Protein AF-A0A7S1RH54-F1 (afdb_monomer_lite)

Organism: Alexandrium catenella (NCBI:txid2925)

Foldseek 3Di:
DPDQDDFDPVLLVVQHEEAEAAEDDLDCVVVVVSVCNACPPNGGYYYYYHYDCPHPLNVVLQVPPPHADDADPDDDDHHHPVVSVVSSVVSSVVVVVVVD

Secondary structure (DSSP, 8-state):
--------HHHHHTTSEEEEESS--SSHHHHHHHHTTSSGGG--EEEEE---TTSHHHHHHHHSSSPPPPPPSSSSSS--HHHHHHHHHHHHHHHHHHT-

Structure (mmCIF, N/CA/C/O backbone):
data_AF-A0A7S1RH54-F1
#
_entry.id   AF-A0A7S1RH54-F1
#
loop_
_atom_site.group_PDB
_atom_site.id
_atom_site.type_symbol
_atom_site.label_atom_id
_atom_site.label_alt_id
_atom_site.label_comp_id
_atom_site.label_asym_id
_atom_site.label_entity_id
_atom_site.label_seq_id
_atom_site.pdbx_PDB_ins_code
_atom_site.Cartn_x
_atom_site.Cartn_y
_atom_site.Cartn_z
_atom_site.occupancy
_atom_site.B_iso_or_equiv
_atom_site.auth_seq_id
_atom_site.auth_comp_id
_atom_site.auth_asym_id
_atom_site.auth_atom_id
_atom_site.pdbx_PDB_model_num
ATOM 1 N N . ARG A 1 1 ? -16.369 12.727 0.257 1.00 62.50 1 ARG A N 1
ATOM 2 C CA . ARG A 1 1 ? -14.995 13.069 0.726 1.00 62.50 1 ARG A CA 1
ATOM 3 C C . ARG A 1 1 ? -15.167 14.074 1.867 1.00 62.50 1 ARG A C 1
ATOM 5 O O . ARG A 1 1 ? -16.027 14.922 1.708 1.00 62.50 1 ARG A O 1
ATOM 12 N N . GLY A 1 2 ? -14.443 13.965 2.987 1.00 80.75 2 GLY A N 1
ATOM 13 C CA . GLY A 1 2 ? -14.517 14.949 4.090 1.00 80.75 2 GLY A CA 1
ATOM 14 C C . GLY A 1 2 ? -15.312 14.544 5.340 1.00 80.75 2 GLY A C 1
ATOM 15 O O . GLY A 1 2 ? -15.258 15.261 6.330 1.00 80.75 2 GLY A O 1
ATOM 16 N N . THR A 1 3 ? -15.999 13.400 5.336 1.00 82.88 3 THR A N 1
ATOM 17 C CA . THR A 1 3 ? -16.658 12.864 6.540 1.00 82.88 3 THR A CA 1
ATOM 18 C C . THR A 1 3 ? -15.642 12.190 7.451 1.00 82.88 3 THR A C 1
ATOM 20 O O . THR A 1 3 ? -14.828 11.394 6.972 1.00 82.88 3 THR A O 1
ATOM 23 N N . ASP A 1 4 ? -15.712 12.499 8.744 1.00 82.88 4 ASP A N 1
ATOM 24 C CA . ASP A 1 4 ? -14.915 11.827 9.762 1.00 82.88 4 ASP A CA 1
ATOM 25 C C . ASP A 1 4 ? -15.437 10.404 9.996 1.00 82.88 4 ASP A C 1
ATOM 27 O O . ASP A 1 4 ? -16.642 10.193 10.147 1.00 82.88 4 ASP A O 1
ATOM 31 N N . ILE A 1 5 ? -14.533 9.425 9.993 1.00 85.94 5 ILE A N 1
ATOM 32 C CA . ILE A 1 5 ? -14.868 8.025 10.256 1.00 85.94 5 ILE A CA 1
ATOM 33 C C . ILE A 1 5 ? -14.464 7.756 11.695 1.00 85.94 5 ILE A C 1
ATOM 35 O O . ILE A 1 5 ? -13.297 7.508 11.974 1.00 85.94 5 ILE A O 1
ATOM 39 N N . VAL A 1 6 ? -15.434 7.815 12.604 1.00 88.31 6 VAL A N 1
ATOM 40 C CA . VAL A 1 6 ? -15.192 7.579 14.029 1.00 88.31 6 VAL A CA 1
ATOM 41 C C . VAL A 1 6 ? -15.270 6.073 14.305 1.00 88.31 6 VAL A C 1
ATOM 43 O O . VAL A 1 6 ? -16.362 5.501 14.222 1.00 88.31 6 VAL A O 1
ATOM 46 N N . PRO A 1 7 ? -14.152 5.393 14.627 1.00 86.75 7 PRO A N 1
ATOM 47 C CA . PRO A 1 7 ? -14.186 3.968 14.917 1.00 86.75 7 PRO A CA 1
ATOM 48 C C . PRO A 1 7 ? -14.879 3.714 16.258 1.00 86.75 7 PRO A C 1
ATOM 50 O O . PRO A 1 7 ? -14.639 4.410 17.252 1.00 86.75 7 PRO A O 1
ATOM 53 N N . SER A 1 8 ? -15.719 2.678 16.295 1.00 92.19 8 SER A N 1
ATOM 54 C CA . SER A 1 8 ? -16.371 2.228 17.525 1.00 92.19 8 SER A CA 1
ATOM 55 C C . SER A 1 8 ? -15.335 1.746 18.556 1.00 92.19 8 SER A C 1
ATOM 57 O O . SER A 1 8 ? -14.224 1.353 18.185 1.00 92.19 8 SER A O 1
ATOM 59 N N . PRO A 1 9 ? -15.674 1.695 19.858 1.00 92.31 9 PRO A N 1
ATOM 60 C CA . PRO A 1 9 ? -14.766 1.165 20.877 1.00 92.31 9 PRO A CA 1
ATOM 61 C C . PRO A 1 9 ? -14.281 -0.262 20.583 1.00 92.31 9 PRO A C 1
ATOM 63 O O . PRO A 1 9 ? -13.138 -0.598 20.881 1.00 92.31 9 PRO A O 1
ATOM 66 N N . ALA A 1 10 ? -15.131 -1.098 19.974 1.00 93.75 10 ALA A N 1
ATOM 67 C CA . ALA A 1 10 ? -14.757 -2.445 19.551 1.00 93.75 10 ALA A CA 1
ATOM 68 C C . ALA A 1 10 ? -13.726 -2.420 18.412 1.00 93.75 10 ALA A C 1
ATOM 70 O O . ALA A 1 10 ? -12.725 -3.126 18.493 1.00 93.75 10 ALA A O 1
ATOM 71 N N . ALA A 1 11 ? -13.921 -1.562 17.404 1.00 91.31 11 ALA A N 1
ATOM 72 C CA . ALA A 1 11 ? -12.973 -1.403 16.304 1.00 91.31 11 ALA A CA 1
ATOM 73 C C . ALA A 1 11 ? -11.614 -0.887 16.799 1.00 91.31 11 ALA A C 1
ATOM 75 O O . ALA A 1 11 ? -10.587 -1.439 16.427 1.00 91.31 11 ALA A O 1
ATOM 76 N N . ARG A 1 12 ? -11.593 0.101 17.706 1.00 91.06 12 ARG A N 1
ATOM 77 C CA . ARG A 1 12 ? -10.354 0.618 18.323 1.00 91.06 12 ARG A CA 1
ATOM 78 C C . ARG A 1 12 ? -9.553 -0.485 19.016 1.00 91.06 12 ARG A C 1
ATOM 80 O O . ARG A 1 12 ? -8.351 -0.588 18.800 1.00 91.06 12 ARG A O 1
ATOM 87 N N . ARG A 1 13 ? -10.223 -1.346 19.794 1.00 92.00 13 ARG A N 1
ATOM 88 C CA . ARG A 1 13 ? -9.586 -2.510 20.439 1.00 92.00 13 ARG A CA 1
ATOM 89 C C . ARG A 1 13 ? -9.080 -3.552 19.439 1.00 92.00 13 ARG A C 1
ATOM 91 O O . ARG A 1 13 ? -8.141 -4.269 19.756 1.00 92.00 13 ARG A O 1
ATOM 98 N N . ALA A 1 14 ? -9.676 -3.621 18.251 1.00 92.75 14 ALA A N 1
ATOM 99 C CA . ALA A 1 14 ? -9.279 -4.524 17.173 1.00 92.75 14 ALA A CA 1
ATOM 100 C C . ALA A 1 14 ? -8.179 -3.953 16.248 1.00 92.75 14 ALA A C 1
ATOM 102 O O . ALA A 1 14 ? -7.899 -4.548 15.211 1.00 92.75 14 ALA A O 1
ATOM 103 N N . GLY A 1 15 ? -7.564 -2.813 16.591 1.00 90.44 15 GLY A N 1
ATOM 104 C CA . GLY A 1 15 ? -6.526 -2.166 15.771 1.00 90.44 15 GLY A CA 1
ATOM 105 C C . GLY A 1 15 ? -7.018 -0.983 14.929 1.00 90.44 15 GLY A C 1
ATOM 106 O O . GLY A 1 15 ? -6.241 -0.389 14.188 1.00 90.44 15 GLY A O 1
ATOM 107 N N . GLY A 1 16 ? -8.286 -0.601 15.083 1.00 92.81 16 GLY A N 1
ATOM 108 C CA . GLY A 1 16 ? -8.873 0.602 14.506 1.00 92.81 16 GLY A CA 1
ATOM 109 C C . GLY A 1 16 ? -9.221 0.490 13.025 1.00 92.81 16 GLY A C 1
ATOM 110 O O . GLY A 1 16 ? -9.602 -0.574 12.538 1.00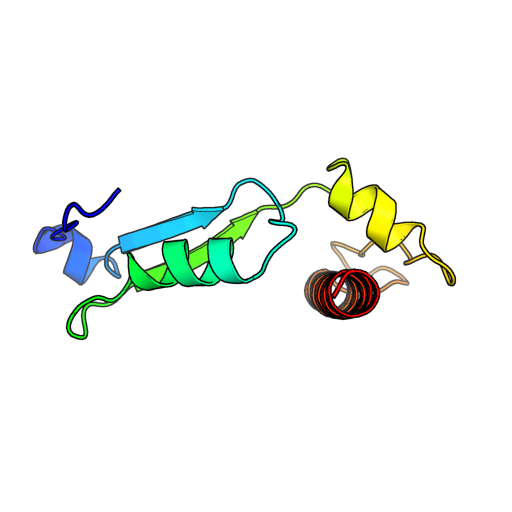 92.81 16 GLY A O 1
ATOM 111 N N . LEU A 1 17 ? -9.196 1.623 12.320 1.00 92.81 17 LEU A N 1
ATOM 112 C CA . LEU A 1 17 ? -9.601 1.673 10.915 1.00 92.81 17 LEU A CA 1
ATOM 113 C C . LEU A 1 17 ? -8.471 1.165 10.014 1.00 92.81 17 LEU A C 1
ATOM 115 O O . LEU A 1 17 ? -7.378 1.730 10.013 1.00 92.81 17 LEU A O 1
ATOM 119 N N . ARG A 1 18 ? -8.772 0.149 9.199 1.00 93.31 18 ARG A N 1
ATOM 120 C CA . ARG A 1 18 ? -7.893 -0.343 8.135 1.00 93.31 18 ARG A CA 1
ATOM 121 C C . ARG A 1 18 ? -8.367 0.163 6.781 1.00 93.31 18 ARG A C 1
ATOM 123 O O . ARG A 1 18 ? -9.499 -0.095 6.376 1.00 93.31 18 ARG A O 1
ATOM 130 N N . VAL A 1 19 ? -7.494 0.870 6.079 1.00 93.31 19 VAL A N 1
ATOM 131 C CA . VAL A 1 19 ? -7.716 1.318 4.704 1.00 93.31 19 VAL A CA 1
ATOM 132 C C . VAL A 1 19 ? -7.011 0.347 3.771 1.00 93.31 19 VAL A C 1
ATOM 134 O O . VAL A 1 19 ? -5.823 0.099 3.924 1.00 93.31 19 VAL A O 1
ATOM 137 N N . VAL A 1 20 ? -7.735 -0.214 2.805 1.00 93.94 20 VAL A N 1
ATOM 138 C CA . VAL A 1 20 ? -7.155 -1.121 1.809 1.00 93.94 20 VAL A CA 1
ATOM 139 C C . VAL A 1 20 ? -7.311 -0.501 0.432 1.00 93.94 20 VAL A C 1
ATOM 141 O O . VAL A 1 20 ? -8.427 -0.212 -0.004 1.00 93.94 20 VAL A O 1
ATOM 144 N N . PHE A 1 21 ? -6.192 -0.289 -0.247 1.00 93.81 21 PHE A N 1
ATOM 145 C CA . PHE A 1 21 ? -6.166 0.067 -1.656 1.00 93.81 21 PHE A CA 1
ATOM 146 C C . PHE A 1 21 ? -6.162 -1.217 -2.477 1.00 93.81 21 PHE A C 1
ATOM 148 O O . PHE A 1 21 ? -5.301 -2.065 -2.283 1.00 93.81 21 PHE A O 1
ATOM 155 N N . ALA A 1 22 ? -7.117 -1.358 -3.392 1.00 93.12 22 ALA A N 1
ATOM 156 C CA . ALA A 1 22 ? -7.221 -2.518 -4.283 1.00 93.12 22 ALA A CA 1
ATOM 157 C C . ALA A 1 22 ? -6.494 -2.314 -5.628 1.00 93.12 22 ALA A C 1
ATOM 159 O O . ALA A 1 22 ? -6.788 -3.001 -6.599 1.00 93.12 22 ALA A O 1
ATOM 160 N N . PHE A 1 23 ? -5.636 -1.298 -5.712 1.00 91.06 23 PHE A N 1
ATOM 161 C CA . PHE A 1 23 ? -4.854 -0.950 -6.895 1.00 91.06 23 PHE A CA 1
ATOM 162 C C . PHE A 1 23 ? -3.644 -0.114 -6.476 1.00 91.06 23 PHE A C 1
ATOM 164 O O . PHE A 1 23 ? -3.654 0.477 -5.393 1.00 91.06 23 PHE A O 1
ATOM 171 N N . LEU A 1 24 ? -2.640 -0.011 -7.352 1.00 92.19 24 LEU A N 1
ATOM 172 C CA . LEU A 1 24 ? -1.521 0.922 -7.203 1.00 92.19 24 LEU A CA 1
ATOM 173 C C . LEU A 1 24 ? -1.919 2.303 -7.747 1.00 92.19 24 LEU A C 1
ATOM 175 O O . LEU A 1 24 ? -2.104 2.433 -8.958 1.00 92.19 24 LEU A O 1
ATOM 179 N N . PRO A 1 25 ? -2.051 3.354 -6.916 1.00 92.19 25 PRO A N 1
ATOM 180 C CA . PRO A 1 25 ? -2.345 4.687 -7.427 1.00 92.19 25 PRO A CA 1
ATOM 181 C C . PRO A 1 25 ? -1.141 5.261 -8.178 1.00 92.19 25 PRO A C 1
ATOM 183 O O . PRO A 1 25 ? -0.005 5.082 -7.752 1.00 92.19 25 PRO A O 1
ATOM 186 N N . GLU A 1 26 ? -1.368 6.002 -9.262 1.00 90.50 26 GLU A N 1
ATOM 187 C CA . GLU A 1 26 ? -0.281 6.672 -9.997 1.00 90.50 26 GLU A CA 1
ATOM 188 C C . GLU A 1 26 ? 0.358 7.807 -9.187 1.00 90.50 26 GLU A C 1
ATOM 190 O O . GLU A 1 26 ? 1.559 8.043 -9.268 1.00 90.50 26 GLU A O 1
ATOM 195 N N . ASN A 1 27 ? -0.446 8.494 -8.372 1.00 87.88 27 ASN A N 1
ATOM 196 C CA . ASN A 1 27 ? -0.014 9.633 -7.575 1.00 87.88 27 ASN A CA 1
ATOM 197 C C . ASN A 1 27 ? -0.060 9.309 -6.077 1.00 87.88 27 ASN A C 1
ATOM 199 O O . ASN A 1 27 ? -1.123 8.988 -5.535 1.00 87.88 27 ASN A O 1
ATOM 203 N N . PHE A 1 28 ? 1.066 9.522 -5.394 1.00 87.88 28 PHE A N 1
ATOM 204 C CA . PHE A 1 28 ? 1.203 9.373 -3.941 1.00 87.88 28 PHE A CA 1
ATOM 205 C C . PHE A 1 28 ? 0.167 10.161 -3.134 1.00 87.88 28 PHE A C 1
ATOM 207 O O . PHE A 1 28 ? -0.240 9.738 -2.056 1.00 87.88 28 PHE A O 1
ATOM 214 N N . ARG A 1 29 ? -0.332 11.288 -3.654 1.00 89.56 29 ARG A N 1
ATOM 215 C CA . ARG A 1 29 ? -1.381 12.081 -3.004 1.00 89.56 29 ARG A CA 1
ATOM 216 C C . ARG A 1 29 ? -2.629 11.249 -2.703 1.00 89.56 29 ARG A C 1
ATOM 218 O O . ARG A 1 29 ? -3.283 11.494 -1.692 1.00 89.56 29 ARG A O 1
ATOM 225 N N . VAL A 1 30 ? -2.983 10.299 -3.567 1.00 90.88 30 VAL A N 1
ATOM 226 C CA . VAL A 1 30 ? -4.154 9.432 -3.363 1.00 90.88 30 VAL A CA 1
ATOM 227 C C . VAL A 1 30 ? -3.916 8.483 -2.187 1.00 90.88 30 VAL A C 1
ATOM 229 O O . VAL A 1 30 ? -4.802 8.326 -1.346 1.00 90.88 30 VAL A O 1
ATOM 232 N N . GLU A 1 31 ? -2.706 7.935 -2.068 1.00 91.25 31 GLU A N 1
ATOM 233 C CA . GLU A 1 31 ? -2.309 7.107 -0.925 1.00 91.25 31 GLU A CA 1
ATOM 234 C C . GLU A 1 31 ? -2.304 7.909 0.371 1.00 91.25 31 GLU A C 1
ATOM 236 O O . GLU A 1 31 ? -2.959 7.511 1.331 1.00 91.25 31 GLU A O 1
ATOM 241 N N . CYS A 1 32 ? -1.666 9.085 0.388 1.00 89.81 32 CYS A N 1
ATOM 242 C CA . CYS A 1 32 ? -1.638 9.950 1.568 1.00 89.81 32 CYS A CA 1
ATOM 243 C C . CYS A 1 32 ? -3.050 10.331 2.034 1.00 89.81 32 CYS A C 1
ATOM 245 O O . CYS A 1 32 ? -3.311 10.427 3.231 1.00 89.81 32 CYS A O 1
ATOM 247 N N . GLN A 1 33 ? -3.988 10.526 1.104 1.00 89.81 33 GLN A N 1
ATOM 248 C CA . GLN A 1 33 ? -5.380 10.807 1.449 1.00 89.81 33 GLN A CA 1
ATOM 249 C C . GLN A 1 33 ? -6.112 9.614 2.056 1.00 89.81 33 GLN A C 1
ATOM 251 O O . GLN A 1 33 ? -6.970 9.820 2.912 1.00 89.81 33 GLN A O 1
ATOM 256 N N . GLY A 1 34 ? -5.840 8.392 1.597 1.00 88.94 34 GLY A N 1
ATOM 257 C CA . GLY A 1 34 ? -6.395 7.202 2.236 1.00 88.94 34 GLY A CA 1
ATOM 258 C C . GLY A 1 34 ? -5.747 6.957 3.594 1.00 88.94 34 GLY A C 1
ATOM 259 O O . GLY A 1 34 ? -6.468 6.745 4.564 1.00 88.94 34 GLY A O 1
ATOM 260 N N . LEU A 1 35 ? -4.423 7.111 3.697 1.00 87.88 35 LEU A N 1
ATOM 261 C CA . LEU A 1 35 ? -3.691 7.007 4.958 1.00 87.88 35 LEU A CA 1
ATOM 262 C C . LEU A 1 35 ? -4.229 7.992 5.999 1.00 87.88 35 LEU A C 1
ATOM 264 O O . LEU A 1 35 ? -4.520 7.584 7.112 1.00 87.88 35 LEU A O 1
ATOM 268 N N . GLY A 1 36 ? -4.474 9.251 5.622 1.00 88.56 36 GLY A N 1
ATOM 269 C CA . GLY A 1 36 ? -5.028 10.269 6.524 1.00 88.56 36 GLY A CA 1
ATOM 270 C C . GLY A 1 36 ? -6.463 10.008 7.004 1.00 88.56 36 GLY A C 1
ATOM 271 O O . GLY A 1 36 ? -6.977 10.756 7.838 1.00 88.56 36 GLY A O 1
ATOM 272 N N . ARG A 1 37 ? -7.141 8.977 6.479 1.00 87.56 37 ARG A N 1
ATOM 273 C CA . ARG A 1 37 ? -8.422 8.505 7.026 1.00 87.56 37 ARG A CA 1
ATOM 274 C C . ARG A 1 37 ? -8.218 7.533 8.181 1.00 87.56 37 ARG A C 1
ATOM 276 O O . ARG A 1 37 ? -9.047 7.528 9.084 1.00 87.56 37 ARG A O 1
ATOM 283 N N . ALA A 1 38 ? -7.158 6.729 8.147 1.00 86.88 38 ALA A N 1
ATOM 284 C CA . ALA A 1 38 ? -6.768 5.863 9.251 1.00 86.88 38 ALA A CA 1
ATOM 285 C C . ALA A 1 38 ? -5.975 6.663 10.300 1.00 86.88 38 ALA A C 1
ATOM 287 O O . ALA A 1 38 ? -5.329 7.658 9.988 1.00 86.88 38 ALA A O 1
ATOM 288 N N . GLY A 1 39 ? -6.048 6.245 11.563 1.00 81.81 39 GLY A N 1
ATOM 289 C CA . GLY A 1 39 ? -5.212 6.793 12.635 1.00 81.81 39 GLY A CA 1
ATOM 290 C C . GLY A 1 39 ? -5.419 8.273 12.987 1.00 81.81 39 GLY A C 1
ATOM 291 O O . GLY A 1 39 ? -4.496 8.947 13.449 1.00 81.81 39 GLY A O 1
ATOM 292 N N . ARG A 1 40 ? -6.625 8.814 12.771 1.00 84.06 40 ARG A N 1
ATOM 293 C CA . ARG A 1 40 ? -6.958 10.188 13.184 1.00 84.06 40 ARG A CA 1
ATOM 294 C C . ARG A 1 40 ? -6.863 10.338 14.703 1.00 84.06 40 ARG A C 1
ATOM 296 O O . ARG A 1 40 ? -7.259 9.449 15.441 1.00 84.06 40 ARG A O 1
ATOM 303 N N . GLN A 1 41 ? -6.364 11.489 15.161 1.00 84.62 41 GLN A N 1
ATOM 304 C CA . GLN A 1 41 ? -6.304 11.865 16.586 1.00 84.62 41 GLN A CA 1
ATOM 305 C C . GLN A 1 41 ? -5.567 10.859 17.496 1.00 84.62 41 GLN A C 1
ATOM 307 O O . GLN A 1 41 ? -5.838 10.795 18.691 1.00 84.62 41 GLN A O 1
ATOM 312 N N . GLY A 1 42 ? -4.610 10.103 16.948 1.00 83.81 42 GLY A N 1
ATOM 313 C CA . GLY A 1 42 ? -3.865 9.093 17.707 1.00 83.81 42 GLY A CA 1
ATOM 314 C C . GLY A 1 42 ? -4.585 7.749 17.825 1.00 83.81 42 GLY A C 1
ATOM 315 O O . GLY A 1 42 ? -4.134 6.880 18.569 1.00 83.81 42 GLY A O 1
ATOM 316 N N . ASP A 1 43 ? -5.682 7.560 17.088 1.00 88.56 43 ASP A N 1
ATOM 317 C CA . ASP A 1 43 ? -6.338 6.265 16.974 1.00 88.56 43 ASP A CA 1
ATOM 318 C C . ASP A 1 43 ? -5.394 5.238 16.334 1.00 88.56 43 ASP A C 1
ATOM 320 O O . ASP A 1 43 ? -4.582 5.587 15.474 1.00 88.56 43 ASP A O 1
ATOM 324 N N . PRO A 1 44 ? -5.502 3.949 16.693 1.00 90.12 44 PRO A N 1
ATOM 325 C CA . PRO A 1 44 ? -4.841 2.915 15.921 1.00 90.12 44 PRO A CA 1
ATOM 326 C C . PRO A 1 44 ? -5.466 2.855 14.520 1.00 90.12 44 PRO A C 1
ATOM 328 O O . PRO A 1 44 ? -6.664 3.087 14.327 1.00 90.12 44 PRO A O 1
ATOM 331 N N . GLY A 1 45 ? -4.646 2.567 13.521 1.00 91.50 45 GLY A N 1
ATOM 332 C CA . GLY A 1 45 ? -5.107 2.397 12.155 1.00 91.50 45 GLY A CA 1
ATOM 333 C C . GLY A 1 45 ? -3.972 1.977 11.243 1.00 91.50 45 GLY A C 1
ATOM 334 O O . GLY A 1 45 ? -2.802 2.241 11.520 1.00 91.50 45 GLY A O 1
ATOM 335 N N . THR A 1 46 ? -4.328 1.312 10.153 1.00 92.00 46 THR A N 1
ATOM 336 C CA . THR A 1 46 ? -3.369 0.846 9.153 1.00 92.00 46 THR A CA 1
ATOM 337 C C . THR A 1 46 ? -3.865 1.167 7.756 1.00 92.00 46 THR A C 1
ATOM 339 O O . THR A 1 46 ? -5.063 1.328 7.511 1.00 92.00 46 THR A O 1
ATOM 342 N N . ALA A 1 47 ? -2.927 1.268 6.825 1.00 91.00 47 ALA A N 1
ATOM 343 C CA . ALA A 1 47 ? -3.223 1.313 5.409 1.00 91.00 47 ALA A CA 1
ATOM 344 C C . ALA A 1 47 ? -2.403 0.233 4.715 1.00 91.00 47 ALA A C 1
ATOM 346 O O . ALA A 1 47 ? -1.228 0.053 5.025 1.00 91.00 47 ALA A O 1
ATOM 347 N N . GLU A 1 48 ? -3.028 -0.484 3.795 1.00 91.19 48 GLU A N 1
ATOM 348 C CA . GLU A 1 48 ? -2.386 -1.549 3.042 1.00 91.19 48 GLU A CA 1
ATOM 349 C C . GLU A 1 48 ? -2.769 -1.474 1.575 1.00 91.19 48 GLU A C 1
ATOM 351 O O . GLU A 1 48 ? -3.842 -0.991 1.207 1.00 91.19 48 GLU A O 1
ATOM 356 N N . LEU A 1 49 ? -1.874 -1.982 0.742 1.00 90.69 49 LEU A N 1
ATOM 357 C CA . LEU A 1 49 ? -2.024 -2.006 -0.696 1.00 90.69 49 LEU A CA 1
ATOM 358 C C . LEU A 1 49 ? -2.081 -3.461 -1.157 1.00 90.69 49 LEU A C 1
ATOM 360 O O . LEU A 1 49 ? -1.180 -4.248 -0.876 1.00 90.69 49 LEU A O 1
ATOM 364 N N . ALA A 1 50 ? -3.148 -3.808 -1.864 1.00 91.56 50 ALA A N 1
ATOM 365 C CA . ALA A 1 50 ? -3.312 -5.077 -2.545 1.00 91.56 50 ALA A CA 1
ATOM 366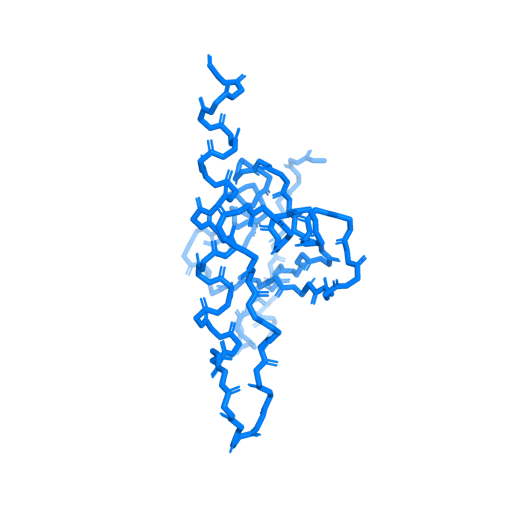 C C . ALA A 1 50 ? -3.214 -4.814 -4.049 1.00 91.56 50 ALA A C 1
ATOM 368 O O . ALA A 1 50 ? -4.072 -4.140 -4.618 1.00 91.56 50 ALA A O 1
ATOM 369 N N . ILE A 1 51 ? -2.148 -5.321 -4.668 1.00 91.88 51 ILE A N 1
ATOM 370 C CA . ILE A 1 51 ? -1.875 -5.166 -6.101 1.00 91.88 51 ILE A CA 1
ATOM 371 C C . ILE A 1 51 ? -1.782 -6.510 -6.796 1.00 91.88 51 ILE A C 1
ATOM 373 O O . ILE A 1 51 ? -1.324 -7.496 -6.214 1.00 91.88 51 ILE A O 1
ATOM 377 N N . SER A 1 52 ? -2.170 -6.516 -8.065 1.00 92.25 52 SER A N 1
ATOM 378 C CA . SER A 1 52 ? -1.980 -7.641 -8.966 1.00 92.25 52 SER A CA 1
ATOM 379 C C . SER A 1 52 ? -0.815 -7.378 -9.915 1.00 92.25 52 SER A C 1
ATOM 381 O O . SER A 1 52 ? -0.617 -6.266 -10.401 1.00 92.25 52 SER A O 1
ATOM 383 N N . LEU A 1 53 ? -0.078 -8.435 -10.264 1.00 91.88 53 LEU A N 1
ATOM 384 C CA . LEU A 1 53 ? 0.902 -8.388 -11.356 1.00 91.88 53 LEU A CA 1
ATOM 385 C C . LEU A 1 53 ? 0.245 -8.120 -12.721 1.00 91.88 53 LEU A C 1
ATOM 387 O O . LEU A 1 53 ? 0.939 -7.812 -13.688 1.00 91.88 53 LEU A O 1
ATOM 391 N N . GLU A 1 54 ? -1.077 -8.263 -12.808 1.00 92.50 54 GLU A N 1
ATOM 392 C CA . GLU A 1 54 ? -1.864 -8.028 -14.017 1.00 92.50 54 GLU A CA 1
ATOM 393 C C . GLU A 1 54 ? -2.361 -6.582 -14.139 1.00 92.50 54 GLU A C 1
ATOM 395 O O . GLU A 1 54 ? -2.804 -6.188 -15.222 1.00 92.50 54 GLU A O 1
ATOM 400 N N . ASP A 1 55 ? -2.246 -5.780 -13.074 1.00 93.94 55 ASP A N 1
ATOM 401 C CA . ASP A 1 55 ? -2.681 -4.385 -13.075 1.00 93.94 55 ASP A CA 1
ATOM 402 C C . ASP A 1 55 ? -1.906 -3.582 -14.123 1.00 93.94 55 ASP A C 1
ATOM 404 O O . ASP A 1 55 ? -0.687 -3.710 -14.253 1.00 93.94 55 ASP A O 1
ATOM 408 N N . ALA A 1 56 ? -2.604 -2.713 -14.858 1.00 93.44 56 ALA A N 1
ATOM 409 C CA . ALA A 1 56 ? -2.025 -1.979 -15.985 1.00 93.44 56 AL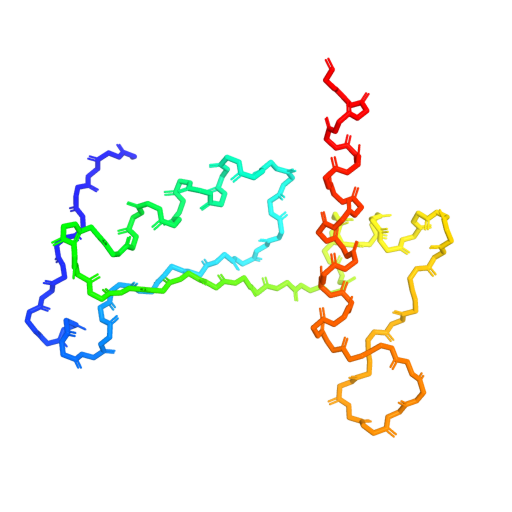A A CA 1
ATOM 410 C C . ALA A 1 56 ? -0.761 -1.191 -15.592 1.00 93.44 56 ALA A C 1
ATOM 412 O O . ALA A 1 56 ? 0.275 -1.338 -16.238 1.00 93.44 56 ALA A O 1
ATOM 413 N N . LEU A 1 57 ? -0.823 -0.430 -14.492 1.00 93.00 57 LEU A N 1
ATOM 414 C CA . LEU A 1 57 ? 0.315 0.350 -14.000 1.00 93.00 57 LEU A CA 1
ATOM 415 C C . LEU A 1 57 ? 1.461 -0.546 -13.510 1.00 93.00 57 LEU A C 1
ATOM 417 O O . LEU A 1 57 ? 2.625 -0.249 -13.761 1.00 93.00 57 LEU A O 1
ATOM 421 N N . VAL A 1 58 ? 1.153 -1.660 -12.840 1.00 95.06 58 VAL A N 1
ATOM 422 C CA . VAL A 1 58 ? 2.175 -2.608 -12.369 1.00 95.06 58 VAL A CA 1
ATOM 423 C C . VAL A 1 58 ? 2.895 -3.239 -13.557 1.00 95.06 58 VAL A C 1
ATOM 425 O O . VAL A 1 58 ? 4.123 -3.286 -13.571 1.00 95.06 58 VAL A O 1
ATOM 428 N N . ARG A 1 59 ? 2.152 -3.665 -14.585 1.00 94.94 59 ARG A N 1
ATOM 429 C CA . ARG A 1 59 ? 2.709 -4.214 -15.828 1.00 94.94 59 ARG A CA 1
ATOM 430 C C . ARG A 1 59 ? 3.585 -3.206 -16.556 1.00 94.94 59 ARG A C 1
ATOM 432 O O . ARG A 1 59 ? 4.647 -3.578 -17.043 1.00 94.94 59 ARG A O 1
ATOM 439 N N . GLU A 1 60 ? 3.147 -1.954 -16.627 1.00 95.06 60 GLU A N 1
ATOM 440 C CA . GLU A 1 60 ? 3.901 -0.875 -17.260 1.00 95.06 60 GLU A CA 1
ATOM 441 C C . GLU A 1 60 ? 5.233 -0.626 -16.535 1.00 95.06 60 GLU A C 1
ATOM 443 O O . GLU A 1 60 ? 6.298 -0.698 -17.148 1.00 95.06 60 GLU A O 1
ATOM 448 N N . LEU A 1 61 ? 5.190 -0.412 -15.216 1.00 94.62 61 LEU A N 1
ATOM 449 C CA . LEU A 1 61 ? 6.381 -0.146 -14.404 1.00 94.62 61 LEU A CA 1
ATOM 450 C C . LEU A 1 61 ? 7.338 -1.348 -14.370 1.00 94.62 61 LEU A C 1
ATOM 452 O O . LEU A 1 61 ? 8.558 -1.177 -14.418 1.00 94.62 61 LEU A O 1
ATOM 456 N N . ALA A 1 62 ? 6.801 -2.569 -14.332 1.00 94.56 62 ALA A N 1
ATOM 457 C CA . ALA A 1 62 ? 7.599 -3.789 -14.378 1.00 94.56 62 ALA A CA 1
ATOM 458 C C . ALA A 1 62 ? 8.253 -4.022 -15.749 1.00 94.56 62 ALA A C 1
ATOM 460 O O . ALA A 1 62 ? 9.333 -4.603 -15.805 1.00 94.56 62 ALA A O 1
ATOM 461 N N . ALA A 1 63 ? 7.641 -3.573 -16.848 1.00 94.75 63 ALA A N 1
ATOM 462 C CA . ALA A 1 63 ? 8.197 -3.719 -18.194 1.00 94.75 63 ALA A CA 1
ATOM 463 C C . ALA A 1 63 ? 9.236 -2.642 -18.557 1.00 94.75 63 ALA A C 1
ATOM 465 O O . ALA A 1 63 ? 9.982 -2.829 -19.520 1.00 94.75 63 ALA A O 1
ATOM 466 N N . ALA A 1 64 ? 9.305 -1.535 -17.807 1.00 91.88 64 ALA A N 1
ATOM 467 C CA . ALA A 1 64 ? 10.297 -0.479 -18.017 1.00 91.88 64 ALA A CA 1
ATOM 468 C C . ALA A 1 64 ? 11.735 -1.025 -17.924 1.00 91.88 64 ALA A C 1
ATOM 470 O O . ALA A 1 64 ? 11.993 -1.959 -17.168 1.00 91.88 64 ALA A O 1
ATOM 471 N N . ALA A 1 65 ? 12.677 -0.465 -18.689 1.00 89.31 65 ALA A N 1
ATOM 472 C CA . ALA A 1 65 ? 14.039 -0.994 -18.790 1.00 89.31 65 ALA A CA 1
ATOM 473 C C . ALA A 1 65 ? 14.909 -0.639 -17.558 1.00 89.31 65 ALA A C 1
ATOM 475 O O . ALA A 1 65 ? 14.987 0.538 -17.211 1.00 89.31 65 ALA A O 1
ATOM 476 N N . PRO A 1 66 ? 15.616 -1.606 -16.933 1.00 89.94 66 PRO A N 1
ATOM 477 C CA . PRO A 1 66 ? 15.572 -3.050 -17.193 1.00 89.94 66 PRO A CA 1
ATOM 478 C C . PRO A 1 66 ? 14.287 -3.689 -16.637 1.00 89.94 66 PRO A C 1
ATOM 480 O O . PRO A 1 66 ? 13.835 -3.277 -15.570 1.00 89.94 66 PRO A O 1
ATOM 483 N N . PRO A 1 67 ? 13.696 -4.702 -17.298 1.00 92.56 67 PRO A N 1
ATOM 484 C CA . PRO A 1 67 ? 12.442 -5.292 -16.837 1.00 92.56 67 PRO A CA 1
ATOM 485 C C . PRO A 1 67 ? 12.600 -5.933 -15.455 1.00 92.56 67 PRO A C 1
ATOM 487 O O . PRO A 1 67 ? 13.607 -6.588 -15.172 1.00 92.56 67 PRO A O 1
ATOM 490 N N . LEU A 1 68 ? 11.588 -5.774 -14.603 1.00 93.19 68 LEU A N 1
ATOM 491 C CA . LEU A 1 68 ? 11.575 -6.396 -13.287 1.00 93.19 68 LEU A CA 1
ATOM 492 C C . LEU A 1 68 ? 11.290 -7.892 -13.389 1.00 93.19 68 LEU A C 1
ATOM 494 O O . LEU A 1 68 ? 10.287 -8.288 -13.993 1.00 93.19 68 LEU A O 1
ATOM 498 N N . PRO A 1 69 ? 12.126 -8.742 -12.767 1.00 91.88 69 PRO A N 1
ATOM 499 C CA . PRO A 1 69 ? 11.812 -10.153 -12.645 1.00 91.88 69 PRO A CA 1
ATOM 500 C C . PRO A 1 69 ? 10.560 -10.334 -11.782 1.00 91.88 69 PRO A C 1
ATOM 502 O O . PRO A 1 69 ? 10.324 -9.591 -10.826 1.00 91.88 69 PRO A O 1
ATOM 505 N N . ARG A 1 70 ? 9.759 -11.353 -12.109 1.00 90.56 70 ARG A N 1
ATOM 506 C CA . ARG A 1 70 ? 8.570 -11.692 -11.319 1.00 90.56 70 ARG A CA 1
ATOM 507 C C . ARG A 1 70 ? 8.970 -12.023 -9.873 1.00 90.56 70 ARG A C 1
ATOM 509 O O . ARG A 1 70 ? 9.951 -12.750 -9.684 1.00 90.56 70 ARG A O 1
ATOM 516 N N . PRO A 1 71 ? 8.219 -11.536 -8.868 1.00 92.50 71 PRO A N 1
ATOM 517 C CA . PRO A 1 71 ? 8.515 -11.841 -7.479 1.00 92.50 71 PRO A CA 1
ATOM 518 C C . PRO A 1 71 ? 8.301 -13.325 -7.188 1.00 92.50 71 PRO A C 1
ATOM 520 O O . PRO A 1 71 ? 7.335 -13.935 -7.651 1.00 92.50 71 PRO A O 1
ATOM 523 N N . GLN A 1 72 ? 9.192 -13.894 -6.384 1.00 89.44 72 GLN A N 1
ATOM 524 C CA . GLN A 1 72 ? 9.073 -15.262 -5.899 1.00 89.44 72 GLN A CA 1
ATOM 525 C C . GLN A 1 72 ? 8.252 -15.263 -4.614 1.00 89.44 72 GLN A C 1
ATOM 527 O O . GLN A 1 72 ? 8.62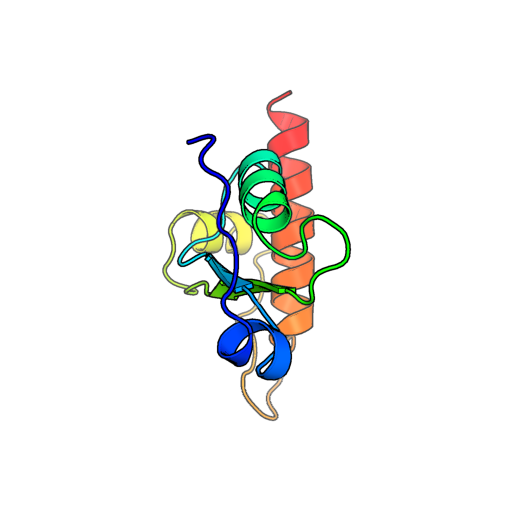4 -14.627 -3.629 1.00 89.44 72 GLN A O 1
ATOM 532 N N . LEU A 1 73 ? 7.145 -16.002 -4.609 1.00 83.75 73 LEU A N 1
ATOM 533 C CA . LEU A 1 73 ? 6.297 -16.126 -3.421 1.00 83.75 73 LEU A CA 1
ATOM 534 C C . LEU A 1 73 ? 6.859 -17.146 -2.411 1.00 83.75 73 LEU A C 1
ATOM 536 O O . LEU A 1 73 ? 6.505 -17.097 -1.237 1.00 83.75 73 LEU A O 1
ATOM 540 N N . SER A 1 74 ? 7.765 -18.037 -2.840 1.00 84.75 74 SER A N 1
ATOM 541 C CA . SER A 1 74 ? 8.427 -19.023 -1.974 1.00 84.75 74 SER A CA 1
ATOM 542 C C . SER A 1 74 ? 9.730 -19.564 -2.578 1.00 84.75 74 SER A C 1
ATOM 544 O O . SER A 1 74 ? 9.700 -20.121 -3.673 1.00 84.75 74 SER A O 1
ATOM 546 N N . GLY A 1 75 ? 10.852 -19.464 -1.851 1.00 74.69 75 GLY A N 1
ATOM 547 C CA . GLY A 1 75 ? 12.070 -20.282 -2.035 1.00 74.69 75 GLY A CA 1
ATOM 548 C C . GLY A 1 75 ? 12.779 -20.265 -3.402 1.00 74.69 75 GLY A C 1
ATOM 549 O O . GLY A 1 75 ? 13.661 -21.091 -3.616 1.00 74.69 75 GLY A O 1
ATOM 550 N N . GLY A 1 76 ? 12.397 -19.385 -4.330 1.00 79.44 76 GLY A N 1
ATOM 551 C CA . GLY A 1 76 ? 12.907 -19.360 -5.705 1.00 79.44 76 GLY A CA 1
ATOM 552 C C . GLY A 1 76 ? 14.006 -18.326 -5.969 1.00 79.44 76 GLY A C 1
ATOM 553 O O . GLY A 1 76 ? 14.315 -17.480 -5.131 1.00 79.44 76 GLY A O 1
ATOM 554 N N . LEU A 1 77 ? 14.562 -18.367 -7.185 1.00 70.94 77 LEU A N 1
ATOM 555 C CA . LEU A 1 77 ? 15.533 -17.392 -7.688 1.00 70.94 77 LEU A CA 1
ATOM 556 C C . LEU A 1 77 ? 14.775 -16.163 -8.233 1.00 70.94 77 LEU A C 1
ATOM 558 O O . LEU A 1 77 ? 14.157 -16.222 -9.296 1.00 70.94 77 LEU A O 1
ATOM 562 N N . GLY A 1 78 ? 14.738 -15.076 -7.463 1.00 81.69 78 GLY A N 1
ATOM 563 C CA . GLY A 1 78 ? 14.055 -13.823 -7.808 1.00 81.69 78 GLY A CA 1
ATOM 564 C C . GLY A 1 78 ? 13.842 -12.931 -6.580 1.00 81.69 78 GLY A C 1
ATOM 565 O O . GLY A 1 78 ? 14.107 -13.373 -5.460 1.00 81.69 78 GLY A O 1
ATOM 566 N N . PRO A 1 79 ? 13.393 -11.675 -6.756 1.00 89.06 79 PRO A N 1
ATOM 567 C CA . PRO A 1 79 ? 13.131 -10.799 -5.626 1.00 89.06 79 PRO A CA 1
ATOM 568 C C . PRO A 1 79 ? 11.969 -11.355 -4.803 1.00 89.06 79 PRO A C 1
ATOM 570 O O . PRO A 1 79 ? 10.993 -11.880 -5.344 1.00 89.06 79 PRO A O 1
ATOM 573 N N . GL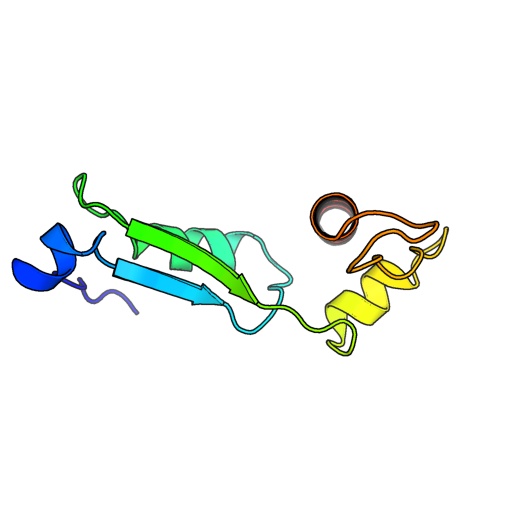Y A 1 80 ? 12.057 -11.210 -3.484 1.00 93.44 80 GLY A N 1
ATOM 574 C CA . GLY A 1 80 ? 10.892 -11.415 -2.632 1.00 93.44 80 GLY A CA 1
ATOM 575 C C . GLY A 1 80 ? 9.807 -10.367 -2.929 1.00 93.44 80 GLY A C 1
ATOM 576 O O . GLY A 1 80 ? 10.108 -9.325 -3.523 1.00 93.44 80 GLY A O 1
ATOM 577 N N . PRO A 1 81 ? 8.560 -10.584 -2.476 1.00 90.69 81 PRO A N 1
ATOM 578 C CA . PRO A 1 81 ? 7.457 -9.657 -2.728 1.00 90.69 81 PRO A CA 1
ATOM 579 C C . PRO A 1 81 ? 7.769 -8.230 -2.270 1.00 90.69 81 PRO A C 1
ATOM 581 O O . PRO A 1 81 ? 7.497 -7.286 -3.001 1.00 90.69 81 PRO A O 1
ATOM 584 N N . ALA A 1 82 ? 8.419 -8.075 -1.112 1.00 89.94 82 ALA A N 1
ATOM 585 C CA . ALA A 1 82 ? 8.811 -6.768 -0.591 1.00 89.94 82 ALA A CA 1
ATOM 586 C C . ALA A 1 82 ? 9.781 -6.035 -1.531 1.00 89.94 82 ALA A C 1
ATOM 588 O O . ALA A 1 82 ? 9.509 -4.911 -1.926 1.00 89.94 82 ALA A O 1
ATOM 589 N N . ALA A 1 83 ? 10.863 -6.689 -1.964 1.00 91.88 83 ALA A N 1
ATOM 590 C CA . ALA A 1 83 ? 11.847 -6.073 -2.857 1.00 91.88 83 ALA A CA 1
ATOM 591 C C . ALA A 1 83 ? 11.242 -5.676 -4.216 1.00 91.88 83 ALA A C 1
ATOM 593 O O . ALA A 1 83 ? 11.583 -4.634 -4.765 1.00 91.88 83 ALA A O 1
ATOM 594 N N . PHE A 1 84 ? 10.318 -6.484 -4.743 1.00 93.31 84 PHE A N 1
ATOM 595 C CA . PHE A 1 84 ? 9.589 -6.148 -5.966 1.00 93.31 84 PHE A CA 1
ATOM 596 C C . PHE A 1 84 ? 8.690 -4.919 -5.784 1.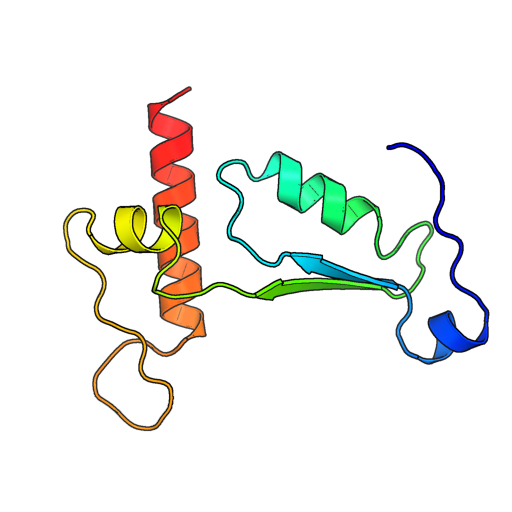00 93.31 84 PHE A C 1
ATOM 598 O O . PHE A 1 84 ? 8.659 -4.047 -6.649 1.00 93.31 84 PHE A O 1
ATOM 605 N N . VAL A 1 85 ? 7.981 -4.833 -4.654 1.00 92.12 85 VAL A N 1
ATOM 606 C CA . VAL A 1 85 ? 7.133 -3.679 -4.328 1.00 92.12 85 VAL A CA 1
ATOM 607 C C . VAL A 1 85 ? 7.972 -2.412 -4.157 1.00 92.12 85 VAL A C 1
ATOM 609 O O . VAL A 1 85 ? 7.635 -1.399 -4.758 1.00 92.12 85 VAL A O 1
ATOM 612 N N . GLU A 1 86 ? 9.080 -2.462 -3.418 1.00 92.69 86 GLU A N 1
ATOM 613 C CA . GLU A 1 86 ? 9.970 -1.304 -3.232 1.00 92.69 86 GLU A CA 1
ATOM 614 C C . GLU A 1 86 ? 10.463 -0.740 -4.571 1.00 92.69 86 GLU A C 1
ATOM 616 O O . GLU A 1 86 ? 10.400 0.462 -4.831 1.00 92.69 86 GLU A O 1
ATOM 621 N N . GLU A 1 87 ? 10.875 -1.623 -5.476 1.00 94.44 87 GLU A N 1
ATOM 622 C CA . GLU A 1 87 ? 11.346 -1.237 -6.801 1.00 94.44 87 GLU A CA 1
ATOM 623 C C . GLU A 1 87 ? 10.212 -0.691 -7.693 1.00 94.44 87 GLU A C 1
ATOM 625 O O . GLU A 1 87 ? 10.402 0.296 -8.407 1.00 94.44 87 GLU A O 1
ATOM 630 N N . LEU A 1 88 ? 8.996 -1.249 -7.614 1.00 93.75 88 LEU A N 1
ATOM 631 C CA . LEU A 1 88 ? 7.819 -0.657 -8.265 1.00 93.75 88 LEU A CA 1
ATOM 632 C C . LEU A 1 88 ? 7.556 0.774 -7.773 1.00 93.75 88 LEU A C 1
ATOM 634 O O . LEU A 1 88 ? 7.269 1.663 -8.579 1.00 93.75 88 LEU A O 1
ATOM 638 N N . TYR A 1 89 ? 7.666 1.008 -6.463 1.00 92.44 89 TYR A N 1
ATOM 639 C CA . TYR A 1 89 ? 7.492 2.330 -5.861 1.00 92.44 89 TYR A CA 1
ATOM 640 C C . TYR A 1 89 ? 8.577 3.313 -6.316 1.00 92.44 89 TYR A C 1
ATOM 642 O O . TYR A 1 89 ? 8.261 4.470 -6.624 1.00 92.44 89 TYR A O 1
ATOM 650 N N . ALA A 1 90 ? 9.828 2.862 -6.423 1.00 92.81 90 ALA A N 1
ATOM 651 C CA . ALA A 1 90 ? 10.929 3.666 -6.947 1.00 92.81 90 ALA A CA 1
ATOM 652 C C . ALA A 1 90 ? 10.662 4.101 -8.399 1.00 92.81 90 ALA A C 1
ATOM 654 O O . ALA A 1 90 ? 10.724 5.292 -8.715 1.00 92.81 90 ALA A O 1
ATOM 655 N N . ARG A 1 91 ? 10.252 3.168 -9.268 1.00 93.75 91 ARG A N 1
ATOM 656 C CA . ARG A 1 91 ? 9.937 3.459 -10.680 1.00 93.75 91 ARG A CA 1
ATOM 657 C C . ARG A 1 91 ? 8.750 4.384 -10.848 1.00 93.75 91 ARG A C 1
ATOM 659 O O . ARG A 1 91 ? 8.785 5.293 -11.672 1.00 93.75 91 ARG A O 1
ATOM 666 N N . ARG A 1 92 ? 7.703 4.187 -10.049 1.00 92.94 92 ARG A N 1
ATOM 667 C CA . ARG A 1 92 ? 6.561 5.100 -10.035 1.00 92.94 92 ARG A CA 1
ATOM 668 C C . ARG A 1 92 ? 6.991 6.516 -9.657 1.00 92.94 92 ARG A C 1
ATOM 670 O O . ARG A 1 92 ? 6.541 7.470 -10.282 1.00 92.94 92 ARG A O 1
ATOM 677 N N . SER A 1 93 ? 7.863 6.649 -8.658 1.00 90.00 93 SER A N 1
ATOM 678 C CA . SER A 1 93 ? 8.383 7.951 -8.225 1.00 90.00 93 SER A CA 1
ATOM 679 C C . SER A 1 93 ? 9.167 8.643 -9.343 1.00 90.00 93 SER A C 1
ATOM 681 O O . SER A 1 93 ? 8.960 9.832 -9.573 1.00 90.00 93 SER A O 1
ATOM 683 N N . ALA A 1 94 ? 9.989 7.894 -10.088 1.00 90.38 94 ALA A N 1
ATOM 684 C CA . ALA A 1 94 ? 10.697 8.408 -11.260 1.00 90.38 94 ALA A CA 1
ATOM 685 C C . ALA A 1 94 ? 9.730 8.848 -12.375 1.00 90.38 94 ALA A C 1
ATOM 687 O O . ALA A 1 94 ? 9.820 9.976 -12.850 1.00 90.38 94 ALA A O 1
ATOM 688 N N . LYS A 1 95 ? 8.732 8.017 -12.712 1.00 89.19 95 LYS A N 1
ATOM 689 C CA . LYS A 1 95 ? 7.706 8.344 -13.717 1.00 89.19 95 LYS A CA 1
ATOM 690 C C . LYS A 1 95 ? 6.938 9.627 -13.374 1.00 89.19 95 LYS A C 1
ATOM 692 O O . LYS A 1 95 ? 6.658 10.434 -14.252 1.00 89.19 95 LYS A O 1
ATOM 697 N N . VAL A 1 96 ? 6.587 9.833 -12.102 1.00 85.56 96 VAL A N 1
ATOM 698 C CA . VAL A 1 96 ? 5.900 11.060 -11.656 1.00 85.56 96 VAL A CA 1
ATOM 699 C C . VAL A 1 96 ? 6.807 12.289 -11.774 1.00 85.56 96 VAL A C 1
ATOM 701 O O . VAL A 1 96 ? 6.321 13.361 -12.137 1.00 85.56 96 VAL A O 1
ATOM 704 N N . ALA A 1 97 ? 8.105 12.144 -11.495 1.00 84.12 97 ALA A N 1
ATOM 705 C CA . ALA A 1 97 ? 9.074 13.229 -11.623 1.00 84.12 97 ALA A CA 1
ATOM 706 C C . ALA A 1 97 ? 9.296 13.656 -13.084 1.00 84.12 97 ALA A C 1
ATOM 708 O O . ALA A 1 97 ? 9.446 14.841 -13.339 1.00 84.12 97 ALA A O 1
ATOM 709 N N . GLU A 1 98 ? 9.264 12.725 -14.041 1.00 80.19 98 GLU A N 1
ATOM 710 C CA . GLU A 1 98 ? 9.390 13.027 -15.480 1.00 80.19 98 GLU A CA 1
ATOM 711 C C . GLU A 1 98 ? 8.165 13.752 -16.068 1.00 80.19 98 GLU A C 1
ATOM 713 O O . GLU A 1 98 ? 8.263 14.396 -17.110 1.00 80.19 98 GLU A O 1
ATOM 718 N N . LEU A 1 99 ? 7.007 13.639 -15.412 1.00 69.56 99 LEU A N 1
ATOM 719 C CA . LEU A 1 99 ? 5.746 14.263 -15.826 1.00 69.56 99 LEU A CA 1
ATOM 720 C C . LEU A 1 99 ? 5.491 15.632 -15.165 1.00 69.56 99 LEU A C 1
ATOM 722 O O . LEU A 1 99 ? 4.453 16.240 -15.437 1.00 69.56 99 LEU A O 1
ATOM 726 N N . SER A 1 100 ? 6.388 16.084 -14.279 1.00 56.31 100 SER A N 1
ATOM 727 C CA . SER A 1 100 ? 6.291 17.347 -13.522 1.00 56.31 100 SER A CA 1
ATOM 728 C C . SER A 1 100 ? 7.260 18.397 -14.054 1.00 56.31 100 SER A C 1
ATOM 730 O O . SER A 1 100 ? 6.862 19.583 -14.063 1.00 56.31 100 SER A O 1
#

pLDDT: mean 89.06, std 6.41, range [56.31, 95.06]

InterPro domains:
  IPR000185 Protein translocase subunit SecA [PTHR30612] (1-62)
  IPR014018 SecA motor DEAD [PS51196] (1-84)
  IPR027417 P-loop containing nucleoside triphosphate hydrolase [G3DSA:3.40.50.300] (1-67)
  IPR027417 P-loop containing nucleoside triphosphate hydrolase [SSF52540] (1-60)
  IPR044722 SecA, C-terminal helicase domain [PF21090] (11-62)

Radius of gyration: 16.45 Å; chains: 1; bounding box: 32×38×40 Å

Sequence (100 aa):
RGTDIVPSPAARRAGGLRVVFAFLPENFRVECQGLGRAGRQGDPGTAELAISLEDALVRELAAAAPPLPRPQLSGGLGPGPAAFVEELYARRSAKVAELS